Protein AF-G9K7Z4-F1 (afdb_monomer)

Solvent-accessible surface area (backbone atoms only — not comparable to full-atom values): 5133 Å² total; per-residue (Å²): 111,80,78,52,45,46,42,46,45,40,42,68,73,66,62,46,85,86,83,86,85,81,84,78,64,67,87,94,62,93,79,87,88,84,76,88,81,89,53,98,60,50,63,42,58,51,48,46,48,25,65,77,54,56,63,75,83,74,77,81,81,93,72,62,77,81,39,62,79,40,89,94,52,114

Structure (mmCIF, N/CA/C/O backbone):
data_AF-G9K7Z4-F1
#
_entry.id   AF-G9K7Z4-F1
#
loop_
_atom_site.group_PDB
_atom_site.id
_atom_site.type_symbol
_atom_site.label_atom_id
_atom_site.label_alt_id
_atom_site.label_comp_id
_atom_site.label_asym_id
_atom_site.label_entity_id
_atom_site.label_seq_id
_atom_site.pdbx_PDB_ins_code
_atom_site.Cartn_x
_atom_site.Cartn_y
_atom_site.Cartn_z
_atom_site.occupancy
_atom_site.B_iso_or_equiv
_atom_site.auth_seq_id
_atom_site.auth_comp_id
_atom_site.auth_asym_id
_atom_site.auth_atom_id
_atom_site.pdbx_PDB_model_num
ATOM 1 N N . THR A 1 1 ? 5.912 -10.436 7.017 1.00 70.19 1 THR A N 1
ATOM 2 C CA . THR A 1 1 ? 6.943 -9.384 7.228 1.00 70.19 1 THR A CA 1
ATOM 3 C C . THR A 1 1 ? 6.267 -8.218 7.921 1.00 70.19 1 THR A C 1
ATOM 5 O O . THR A 1 1 ? 5.048 -8.198 7.917 1.00 70.19 1 THR A O 1
ATOM 8 N N . TRP A 1 2 ? 6.971 -7.242 8.501 1.00 80.31 2 TRP A N 1
ATOM 9 C CA . TRP A 1 2 ? 6.287 -6.094 9.133 1.00 80.31 2 TRP A CA 1
ATOM 10 C C . TRP A 1 2 ? 5.381 -5.316 8.152 1.00 80.31 2 TRP A C 1
ATOM 12 O O . TRP A 1 2 ? 4.372 -4.756 8.556 1.00 80.31 2 TRP A O 1
ATOM 22 N N . LEU A 1 3 ? 5.678 -5.378 6.850 1.00 83.31 3 LEU A N 1
ATOM 23 C CA . LEU A 1 3 ? 4.884 -4.771 5.779 1.00 83.31 3 LEU A CA 1
ATOM 24 C C . LEU A 1 3 ? 3.456 -5.345 5.656 1.00 83.31 3 LEU A C 1
ATOM 26 O O . LEU A 1 3 ? 2.571 -4.674 5.139 1.00 83.31 3 LEU A O 1
ATOM 30 N N . THR A 1 4 ? 3.189 -6.556 6.165 1.00 85.81 4 THR A N 1
ATOM 31 C CA . THR A 1 4 ? 1.825 -7.121 6.193 1.00 85.81 4 THR A CA 1
ATOM 32 C C . THR A 1 4 ? 0.989 -6.590 7.362 1.00 85.81 4 THR A C 1
ATOM 34 O O . THR A 1 4 ? -0.216 -6.835 7.411 1.00 85.81 4 THR A O 1
ATOM 37 N N . LEU A 1 5 ? 1.601 -5.869 8.312 1.00 87.50 5 LEU A N 1
ATOM 38 C CA . LEU A 1 5 ? 0.920 -5.348 9.498 1.00 87.50 5 LEU A CA 1
ATOM 39 C C . LEU A 1 5 ? -0.213 -4.375 9.133 1.00 87.50 5 LEU A C 1
ATOM 41 O O . LEU A 1 5 ? -1.293 -4.537 9.689 1.00 87.50 5 LEU A O 1
ATOM 45 N N . PRO A 1 6 ? -0.058 -3.435 8.180 1.00 85.50 6 PRO A N 1
ATOM 46 C CA . PRO A 1 6 ? -1.170 -2.588 7.738 1.00 85.50 6 PRO A CA 1
ATOM 47 C C . PRO A 1 6 ? -2.385 -3.320 7.201 1.00 85.50 6 PRO A C 1
ATOM 49 O O . PRO A 1 6 ? -3.507 -2.884 7.444 1.00 85.50 6 PRO A O 1
ATOM 52 N N . VAL A 1 7 ? -2.173 -4.438 6.511 1.00 88.19 7 VAL A N 1
ATOM 53 C CA . VAL A 1 7 ? -3.284 -5.248 6.012 1.00 88.19 7 VAL A CA 1
ATOM 54 C C . VAL A 1 7 ? -4.006 -5.926 7.166 1.00 88.19 7 VAL A C 1
ATOM 56 O O . VAL A 1 7 ? -5.222 -5.807 7.269 1.00 88.19 7 VAL A O 1
ATOM 59 N N . ALA A 1 8 ? -3.265 -6.532 8.096 1.00 90.31 8 ALA A N 1
ATOM 60 C CA . ALA A 1 8 ? -3.852 -7.119 9.299 1.00 90.31 8 ALA A CA 1
ATOM 61 C C . ALA A 1 8 ? -4.572 -6.073 10.172 1.00 90.31 8 ALA A C 1
ATOM 63 O O . ALA A 1 8 ? -5.651 -6.331 10.699 1.00 90.31 8 ALA A O 1
ATOM 64 N N . LEU A 1 9 ? -4.007 -4.874 10.306 1.00 90.88 9 LEU A N 1
ATOM 65 C CA . LEU A 1 9 ? -4.597 -3.796 11.091 1.00 90.88 9 LEU A CA 1
ATOM 66 C C . LEU A 1 9 ? -5.917 -3.319 10.466 1.00 90.88 9 LEU A C 1
ATOM 68 O O . LEU A 1 9 ? -6.925 -3.234 11.162 1.00 90.88 9 LEU A O 1
ATOM 72 N N . LEU A 1 10 ? -5.937 -3.046 9.159 1.00 90.88 10 LEU A N 1
ATOM 73 C CA . LEU A 1 10 ? -7.151 -2.605 8.471 1.00 90.88 10 LEU A CA 1
ATOM 74 C C . LEU A 1 10 ? -8.218 -3.701 8.431 1.00 90.88 10 LEU A C 1
ATOM 76 O O . LEU A 1 10 ? -9.341 -3.474 8.874 1.00 90.88 10 LEU A O 1
ATOM 80 N N . GLU A 1 11 ? -7.883 -4.874 7.902 1.00 92.25 11 GLU A N 1
ATOM 81 C CA . GLU A 1 11 ? -8.889 -5.886 7.573 1.00 92.25 11 GLU A CA 1
ATOM 82 C C . GLU A 1 11 ? -9.267 -6.743 8.781 1.00 92.25 11 GLU A C 1
ATOM 84 O O . GLU A 1 11 ? -10.448 -7.001 8.999 1.00 92.25 11 GLU A O 1
ATOM 89 N N . THR A 1 12 ? -8.291 -7.146 9.599 1.00 91.06 12 THR A N 1
ATOM 90 C CA . THR A 1 12 ? -8.536 -8.046 10.735 1.00 91.06 12 THR A CA 1
ATOM 91 C C . THR A 1 12 ? -8.920 -7.286 11.998 1.00 91.06 12 THR A C 1
ATOM 93 O O . THR A 1 12 ? -9.874 -7.671 12.666 1.00 91.06 12 THR A O 1
ATOM 96 N N . MET A 1 13 ? -8.193 -6.220 12.355 1.00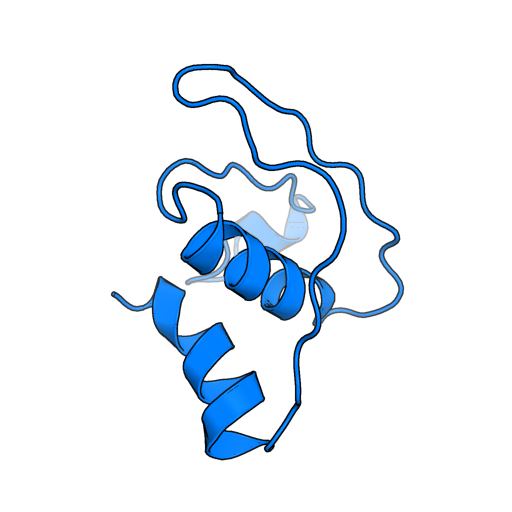 92.38 13 MET A N 1
ATOM 97 C CA . MET A 1 13 ? -8.450 -5.506 13.615 1.00 92.38 13 MET A CA 1
ATOM 98 C C . MET A 1 13 ? -9.585 -4.491 13.497 1.00 92.38 13 MET A C 1
ATOM 100 O O . MET A 1 13 ? -10.419 -4.406 14.395 1.00 92.38 13 MET A O 1
ATOM 104 N N .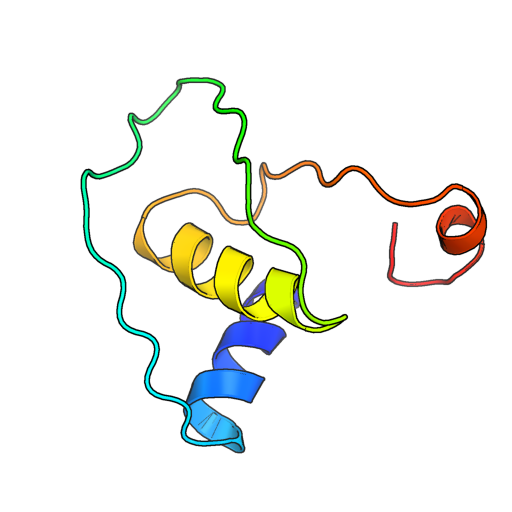 PHE A 1 14 ? -9.626 -3.722 12.407 1.00 92.69 14 PHE A N 1
ATOM 105 C CA . PHE A 1 14 ? -10.653 -2.697 12.199 1.00 92.69 14 PHE A CA 1
ATOM 106 C C . PHE A 1 14 ? -11.841 -3.168 11.350 1.00 92.69 14 PHE A C 1
ATOM 108 O O . PHE A 1 14 ? -12.797 -2.412 11.188 1.00 92.69 14 PHE A O 1
ATOM 115 N N . GLY A 1 15 ? -11.807 -4.392 10.810 1.00 93.69 15 GLY A N 1
ATOM 116 C CA . GLY A 1 15 ? -12.899 -4.938 9.997 1.00 93.69 15 GLY A CA 1
ATOM 117 C C . GLY A 1 15 ? -13.141 -4.168 8.694 1.00 93.69 15 GLY A C 1
ATOM 118 O O . GLY A 1 15 ? -14.246 -4.194 8.150 1.00 93.69 15 GLY A O 1
ATOM 119 N N . VAL A 1 16 ? -12.137 -3.438 8.198 1.00 93.19 16 VAL A N 1
ATOM 120 C CA . VAL A 1 16 ? -12.253 -2.638 6.977 1.00 93.19 16 VAL A CA 1
ATOM 121 C C . VAL A 1 16 ? -12.276 -3.566 5.771 1.00 93.19 16 VAL A C 1
ATOM 123 O O . VAL A 1 16 ? -11.334 -4.314 5.522 1.00 93.19 16 VAL A O 1
ATOM 126 N N . LYS A 1 17 ? -13.334 -3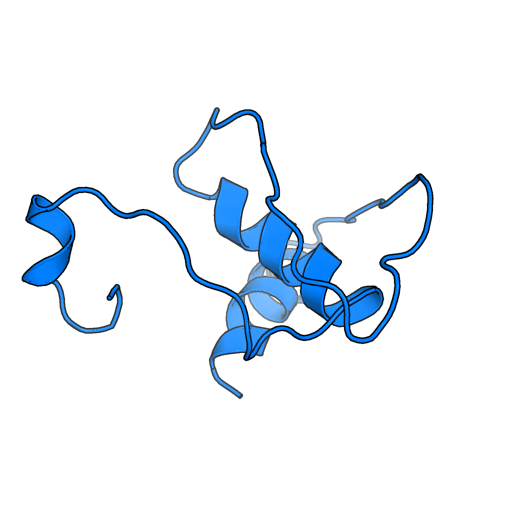.468 4.963 1.00 93.25 17 LYS A N 1
ATOM 127 C CA . LYS A 1 17 ? -13.406 -4.149 3.669 1.00 93.25 17 LYS A CA 1
ATOM 128 C C . LYS A 1 17 ? -12.720 -3.308 2.593 1.00 93.25 17 LYS A C 1
ATOM 130 O O . LYS A 1 17 ? -13.273 -2.299 2.156 1.00 93.25 17 LYS A O 1
ATOM 135 N N . VAL A 1 18 ? -11.549 -3.742 2.126 1.00 91.62 18 VAL A N 1
ATOM 136 C CA . VAL A 1 18 ? -10.838 -3.090 1.015 1.00 91.62 18 VAL A CA 1
ATOM 137 C C . VAL A 1 18 ? -11.264 -3.706 -0.319 1.00 91.62 18 VAL A C 1
ATOM 139 O O . VAL A 1 18 ? -11.041 -4.893 -0.566 1.00 91.62 18 VAL A O 1
ATOM 142 N N . ILE A 1 19 ? -11.858 -2.887 -1.191 1.00 93.62 19 ILE A N 1
ATOM 143 C CA . ILE A 1 19 ? -12.260 -3.264 -2.554 1.00 93.62 19 ILE A CA 1
ATOM 144 C C . ILE A 1 19 ? -11.288 -2.622 -3.542 1.00 93.62 19 ILE A C 1
ATOM 146 O O . ILE A 1 19 ? -11.029 -1.423 -3.469 1.00 93.62 19 ILE A O 1
ATOM 150 N N . ILE A 1 20 ? -10.753 -3.428 -4.457 1.00 92.50 20 ILE A N 1
ATOM 151 C CA . ILE A 1 20 ? -9.782 -3.006 -5.469 1.00 92.50 20 ILE A CA 1
ATOM 152 C C . ILE A 1 20 ? -10.342 -3.389 -6.831 1.00 92.50 20 ILE A C 1
ATOM 154 O O . ILE A 1 20 ? -10.755 -4.531 -7.026 1.00 92.50 20 ILE A O 1
ATOM 158 N N . THR A 1 21 ? -10.365 -2.430 -7.749 1.00 94.75 21 THR A N 1
ATOM 159 C CA . THR A 1 21 ? -10.924 -2.572 -9.095 1.00 94.75 21 THR A CA 1
ATOM 160 C C . THR A 1 21 ? -9.982 -1.953 -10.117 1.00 94.75 21 THR A C 1
ATOM 162 O O . THR A 1 21 ? -9.318 -0.965 -9.801 1.00 94.75 21 THR A O 1
ATOM 165 N N . GLY A 1 22 ? -9.987 -2.476 -11.341 1.00 92.81 22 GLY A N 1
ATOM 166 C CA . GLY A 1 22 ? -9.146 -2.008 -12.442 1.00 92.81 22 GLY A CA 1
ATOM 167 C C . GLY A 1 22 ? -8.197 -3.095 -12.934 1.00 92.81 22 GLY A C 1
ATOM 168 O O . GLY A 1 22 ? -8.336 -4.262 -12.561 1.00 92.81 22 GLY A O 1
ATOM 169 N N . ASP A 1 23 ? -7.251 -2.694 -13.776 1.00 90.94 23 ASP A N 1
ATOM 170 C CA . ASP A 1 23 ? -6.297 -3.606 -14.399 1.00 90.94 23 ASP A CA 1
ATOM 171 C C . ASP A 1 23 ? -5.188 -4.042 -13.431 1.00 90.94 23 ASP A C 1
ATOM 173 O O . ASP A 1 23 ? -4.822 -3.331 -12.491 1.00 90.94 23 ASP A O 1
ATOM 177 N N . ALA A 1 24 ? -4.644 -5.236 -13.672 1.00 86.31 24 ALA A N 1
ATOM 178 C CA . ALA A 1 24 ? -3.516 -5.757 -12.910 1.00 86.31 24 ALA A CA 1
ATOM 179 C C . ALA A 1 24 ? -2.202 -5.057 -13.296 1.00 86.31 24 ALA A C 1
ATOM 181 O O . ALA A 1 24 ? -2.029 -4.588 -14.421 1.00 86.31 24 ALA A O 1
ATOM 182 N N . PHE A 1 25 ? -1.242 -5.037 -12.369 1.00 88.75 25 PHE A N 1
ATOM 183 C CA . PHE A 1 25 ? 0.101 -4.541 -12.660 1.00 88.75 25 PHE A CA 1
ATOM 184 C C . PHE A 1 25 ? 0.837 -5.492 -13.610 1.00 88.75 25 PHE A C 1
ATOM 186 O O . PHE A 1 25 ? 0.753 -6.712 -13.460 1.00 88.75 25 PHE A O 1
ATOM 193 N N . VAL A 1 26 ? 1.615 -4.935 -14.541 1.00 88.25 26 VAL A N 1
ATOM 194 C CA . VAL A 1 26 ? 2.483 -5.716 -15.432 1.00 88.25 26 VAL A CA 1
ATOM 195 C C . VAL A 1 26 ? 3.751 -6.130 -14.669 1.00 88.25 26 VAL A C 1
ATOM 197 O O . VAL A 1 26 ? 4.508 -5.261 -14.219 1.00 88.25 26 VAL A O 1
ATOM 200 N N . PRO A 1 27 ? 4.019 -7.437 -14.486 1.00 83.62 27 PRO A N 1
ATOM 201 C CA . PRO A 1 27 ? 5.217 -7.886 -13.788 1.00 83.62 27 PRO A CA 1
ATOM 202 C C . PRO A 1 27 ? 6.496 -7.455 -14.516 1.00 83.62 27 PRO A C 1
ATOM 204 O O . PRO A 1 27 ? 6.606 -7.586 -15.731 1.00 83.62 27 PRO A O 1
ATOM 207 N N . GLY A 1 28 ? 7.492 -6.984 -13.764 1.00 83.88 28 GLY A N 1
ATOM 208 C CA . GLY A 1 28 ? 8.804 -6.601 -14.303 1.00 83.88 28 GLY A CA 1
ATOM 209 C C . GLY A 1 28 ? 8.910 -5.155 -14.797 1.00 83.88 28 GLY A C 1
ATOM 210 O O . GLY A 1 28 ? 10.024 -4.674 -15.011 1.00 83.88 28 GLY A O 1
ATOM 211 N N . GLU A 1 29 ? 7.797 -4.427 -14.904 1.00 88.94 29 GLU A N 1
ATOM 212 C CA . GLU A 1 29 ? 7.808 -3.014 -15.280 1.00 88.94 29 GLU A CA 1
ATOM 213 C C . GLU A 1 29 ? 7.956 -2.079 -14.073 1.00 88.94 29 GLU A C 1
ATOM 215 O O . GLU A 1 29 ? 7.505 -2.354 -12.958 1.00 88.94 29 GLU A O 1
ATOM 220 N N . ARG A 1 30 ? 8.591 -0.922 -14.299 1.00 88.44 30 ARG A N 1
ATOM 221 C CA . ARG A 1 30 ? 8.681 0.145 -13.296 1.00 88.44 30 ARG A CA 1
ATOM 222 C C . ARG A 1 30 ? 7.453 1.034 -13.418 1.00 88.44 30 ARG A C 1
ATOM 224 O O . ARG A 1 30 ? 7.302 1.738 -14.408 1.00 88.44 30 ARG A O 1
ATOM 231 N N . SER A 1 31 ? 6.614 1.022 -12.391 1.00 88.88 31 SER A N 1
ATOM 232 C CA . SER A 1 31 ? 5.388 1.821 -12.340 1.00 88.88 31 SER A CA 1
ATOM 233 C C . SER A 1 31 ? 5.536 3.013 -11.394 1.00 88.88 31 SER A C 1
ATOM 235 O O . SER A 1 31 ? 6.156 2.898 -10.336 1.00 88.88 31 SER A O 1
ATOM 237 N N . VAL A 1 32 ? 4.931 4.149 -11.750 1.00 91.56 32 VAL A N 1
ATOM 238 C CA . VAL A 1 32 ? 4.720 5.283 -10.836 1.00 91.56 32 VAL A CA 1
ATOM 239 C C . VAL A 1 32 ? 3.250 5.295 -10.443 1.00 91.56 32 VAL A C 1
ATOM 241 O O . VAL A 1 32 ? 2.379 5.429 -11.296 1.00 91.56 32 VAL A O 1
ATOM 244 N N . ILE A 1 33 ? 2.977 5.151 -9.148 1.00 90.44 33 ILE A N 1
ATOM 245 C CA . ILE A 1 33 ? 1.615 5.156 -8.610 1.00 90.44 33 ILE A CA 1
ATOM 246 C C . ILE A 1 33 ? 1.318 6.557 -8.084 1.00 90.44 33 ILE A C 1
ATOM 248 O O . ILE A 1 33 ? 1.982 7.034 -7.164 1.00 90.44 33 ILE A O 1
ATOM 252 N N . ILE A 1 34 ? 0.307 7.206 -8.658 1.00 91.88 34 ILE A N 1
ATOM 253 C CA . ILE A 1 34 ? -0.193 8.505 -8.206 1.00 91.88 34 ILE A CA 1
ATOM 254 C C . ILE A 1 34 ? -1.525 8.272 -7.506 1.00 91.88 34 ILE A C 1
ATOM 256 O O . ILE A 1 34 ? -2.415 7.619 -8.046 1.00 91.88 34 ILE A O 1
ATOM 260 N N . MET A 1 35 ? -1.660 8.803 -6.296 1.00 91.44 35 MET A N 1
ATOM 261 C CA . MET A 1 35 ? -2.862 8.643 -5.491 1.00 91.44 35 MET A CA 1
ATOM 262 C C . MET A 1 35 ? -3.276 9.948 -4.838 1.00 91.44 35 MET A C 1
ATOM 264 O O . MET A 1 35 ? -2.439 10.769 -4.462 1.00 91.44 35 MET A O 1
ATOM 268 N N . ASN A 1 36 ? -4.583 10.108 -4.664 1.00 91.62 36 ASN A N 1
ATOM 269 C CA . ASN A 1 36 ? -5.121 11.171 -3.832 1.00 91.62 36 ASN A CA 1
ATOM 270 C C . ASN A 1 36 ? -4.681 10.938 -2.381 1.00 91.62 36 ASN A C 1
ATOM 272 O O . ASN A 1 36 ? -4.869 9.841 -1.859 1.00 91.62 36 ASN A O 1
ATOM 276 N N . HIS A 1 37 ? -4.115 11.967 -1.740 1.00 90.56 37 HIS A N 1
ATOM 277 C CA . HIS A 1 37 ? -3.617 11.883 -0.367 1.00 90.56 37 HIS A CA 1
ATOM 278 C C . HIS A 1 37 ? -4.498 12.690 0.598 1.00 90.56 37 HIS A C 1
ATOM 280 O O . HIS A 1 37 ? -4.206 13.842 0.922 1.00 90.56 37 HIS A O 1
ATOM 286 N N . ARG A 1 38 ? -5.626 12.108 1.010 1.00 91.75 38 ARG A N 1
ATOM 287 C CA . ARG A 1 38 ? -6.602 12.749 1.904 1.00 91.75 38 ARG A CA 1
ATOM 288 C C . ARG A 1 38 ? -6.236 12.576 3.374 1.00 91.75 38 ARG A C 1
ATOM 290 O O . ARG A 1 38 ? -6.582 13.432 4.186 1.00 91.75 38 ARG A O 1
ATOM 297 N N . THR A 1 39 ? -5.579 11.475 3.739 1.00 89.12 39 THR A N 1
ATOM 298 C CA . THR A 1 39 ? -5.273 11.149 5.135 1.00 89.12 39 THR A CA 1
ATOM 299 C C . THR A 1 39 ? -3.867 10.596 5.311 1.00 89.12 39 THR A C 1
ATOM 301 O O . THR A 1 39 ? -3.273 9.992 4.423 1.00 89.12 39 THR A O 1
ATOM 304 N N . ARG A 1 40 ? -3.348 10.698 6.538 1.00 84.81 40 ARG A N 1
ATOM 305 C CA . ARG A 1 40 ? -2.069 10.074 6.909 1.00 84.81 40 ARG A CA 1
ATOM 306 C C . ARG A 1 40 ? -2.087 8.544 6.840 1.00 84.81 40 ARG A C 1
ATOM 308 O O . ARG A 1 40 ? -1.034 7.956 7.031 1.00 84.81 40 ARG A O 1
ATOM 315 N N . MET A 1 41 ? -3.236 7.906 6.610 1.00 84.31 41 MET A N 1
ATOM 316 C CA . MET A 1 41 ? -3.389 6.448 6.545 1.00 84.31 41 MET A CA 1
ATOM 317 C C . MET A 1 41 ? -3.475 5.907 5.115 1.00 84.31 41 MET A C 1
ATOM 319 O O . MET A 1 41 ? -3.596 4.700 4.934 1.00 84.31 41 MET A O 1
ATOM 323 N N . ASP A 1 42 ? -3.384 6.757 4.090 1.00 88.56 42 ASP A N 1
ATOM 324 C CA . ASP A 1 42 ? -3.619 6.326 2.702 1.00 88.56 42 ASP A CA 1
ATOM 325 C C . ASP A 1 42 ? -2.617 5.256 2.226 1.00 88.56 42 ASP A C 1
ATOM 327 O O . ASP A 1 42 ? -2.951 4.381 1.429 1.00 88.56 42 ASP A O 1
ATOM 331 N N . TRP A 1 43 ? -1.408 5.249 2.793 1.00 85.56 43 TRP A N 1
ATOM 332 C CA . TRP A 1 43 ? -0.398 4.218 2.541 1.00 85.56 43 TRP A CA 1
ATOM 333 C C . TRP A 1 43 ? -0.821 2.817 3.016 1.00 85.56 43 TRP A C 1
ATOM 335 O O . TRP A 1 43 ? -0.402 1.829 2.417 1.00 85.56 43 TRP A O 1
ATOM 345 N N . LEU A 1 44 ? -1.703 2.696 4.017 1.00 88.88 44 LEU A N 1
ATOM 346 C CA . LEU A 1 44 ? -2.236 1.397 4.450 1.00 88.88 44 LEU A CA 1
ATOM 347 C C . LEU A 1 44 ? -3.110 0.756 3.351 1.00 88.88 44 LEU A C 1
ATOM 349 O O . LEU A 1 44 ? -3.114 -0.467 3.179 1.00 88.88 44 LEU A O 1
ATOM 353 N N . PHE A 1 45 ? -3.820 1.577 2.570 1.00 90.00 45 PHE A N 1
ATOM 354 C CA . PHE A 1 45 ? -4.594 1.119 1.412 1.00 90.00 45 PHE A CA 1
ATOM 355 C C . PHE A 1 45 ? -3.686 0.769 0.228 1.00 90.00 45 PHE A C 1
ATOM 357 O O . PHE A 1 45 ? -3.927 -0.236 -0.443 1.00 90.00 45 PHE A O 1
ATOM 364 N N . LEU A 1 46 ? -2.605 1.533 0.009 1.00 90.50 46 LEU A N 1
ATOM 365 C CA . LEU A 1 46 ? -1.590 1.201 -0.999 1.00 90.50 46 LEU A CA 1
ATOM 366 C C . LEU A 1 46 ? -1.030 -0.204 -0.774 1.00 90.50 46 LEU A C 1
ATOM 368 O O . LEU A 1 46 ? -0.975 -1.010 -1.698 1.00 90.50 46 LEU A O 1
ATOM 372 N N . TRP A 1 47 ? -0.638 -0.510 0.460 1.00 91.06 47 TRP A N 1
ATOM 373 C CA . TRP A 1 47 ? -0.029 -1.793 0.795 1.00 91.06 47 TRP A CA 1
ATOM 374 C C . TRP A 1 47 ? -0.997 -2.969 0.671 1.00 91.06 47 TRP A C 1
ATOM 376 O O . TRP A 1 47 ? -0.590 -4.030 0.207 1.00 91.06 47 TRP A O 1
ATOM 386 N N . ASN A 1 48 ? -2.287 -2.775 0.963 1.00 91.62 48 ASN A N 1
ATOM 387 C CA . ASN A 1 48 ? -3.318 -3.763 0.626 1.00 91.62 48 ASN A CA 1
ATOM 388 C C . ASN A 1 48 ? -3.350 -4.079 -0.875 1.00 91.62 48 ASN A C 1
ATOM 390 O O . ASN A 1 48 ? -3.442 -5.243 -1.267 1.00 91.62 48 ASN A O 1
ATOM 394 N N . CYS A 1 49 ? -3.245 -3.048 -1.716 1.00 91.25 49 CYS A N 1
ATOM 395 C CA . CYS A 1 49 ? -3.219 -3.216 -3.163 1.00 91.25 49 CYS A CA 1
ATOM 396 C C . CYS A 1 49 ? -1.958 -3.929 -3.642 1.00 91.25 49 CYS A C 1
ATOM 398 O O . CYS A 1 49 ? -2.047 -4.940 -4.342 1.00 91.25 49 CYS A O 1
ATOM 400 N N . LEU A 1 50 ? -0.792 -3.470 -3.192 1.00 90.94 50 LEU A N 1
ATOM 401 C C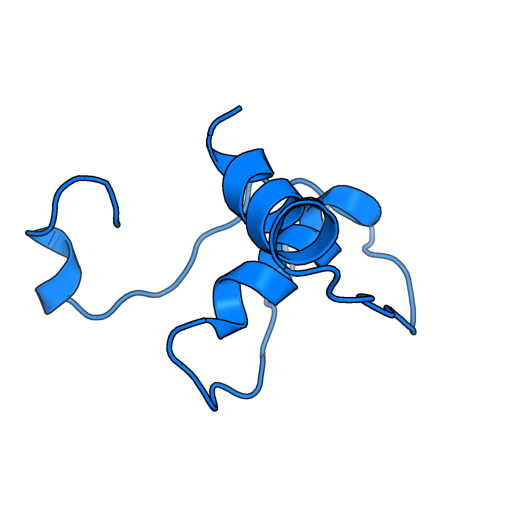A . LEU A 1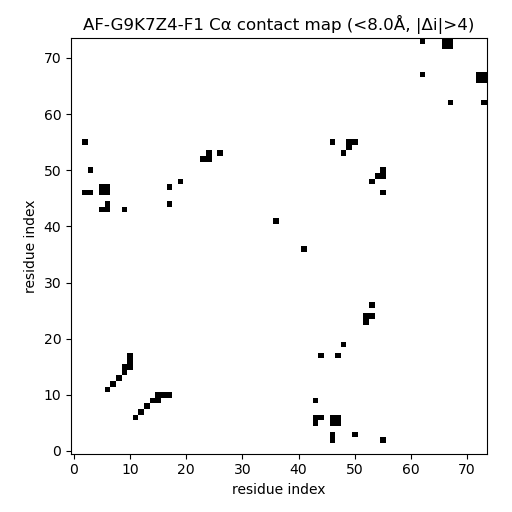 50 ? 0.480 -4.073 -3.569 1.00 90.94 50 LEU A CA 1
ATOM 402 C C . LEU A 1 50 ? 0.606 -5.512 -3.072 1.00 90.94 50 LEU A C 1
ATOM 404 O O . LEU A 1 50 ? 1.178 -6.321 -3.784 1.00 90.94 50 LEU A O 1
ATOM 408 N N . MET A 1 51 ? 0.037 -5.876 -1.919 1.00 89.94 51 MET A N 1
ATOM 409 C CA . MET A 1 51 ? 0.022 -7.274 -1.472 1.00 89.94 51 MET A CA 1
ATOM 410 C C . MET A 1 51 ? -0.756 -8.211 -2.393 1.00 89.94 51 MET A C 1
ATOM 412 O O . MET A 1 51 ? -0.395 -9.380 -2.496 1.00 89.94 51 MET A O 1
ATOM 416 N N . ARG A 1 52 ? -1.849 -7.735 -2.996 1.00 88.62 52 ARG A N 1
ATOM 417 C CA . ARG A 1 52 ? -2.750 -8.573 -3.802 1.00 88.62 52 ARG A CA 1
ATOM 418 C C . ARG A 1 52 ? -2.367 -8.605 -5.275 1.00 88.62 52 ARG A C 1
ATOM 420 O O . ARG A 1 52 ? -2.596 -9.616 -5.927 1.00 88.62 52 ARG A O 1
ATOM 427 N N . TYR A 1 53 ? -1.799 -7.514 -5.782 1.00 89.06 53 TYR A N 1
ATOM 428 C CA . TYR A 1 53 ? -1.609 -7.323 -7.219 1.00 89.06 53 TYR A CA 1
ATOM 429 C C . TYR A 1 53 ? -0.165 -6.984 -7.622 1.00 89.06 53 TYR A C 1
ATOM 431 O O . TYR A 1 53 ? 0.106 -6.863 -8.812 1.00 89.06 53 TYR A O 1
ATOM 439 N N . SER A 1 54 ? 0.778 -6.829 -6.683 1.00 88.94 54 SER A N 1
ATOM 440 C CA . SER A 1 54 ? 2.168 -6.459 -6.994 1.00 88.94 54 SER A CA 1
ATOM 441 C C . SER A 1 54 ? 3.175 -6.978 -5.947 1.00 88.94 54 SER A C 1
ATOM 443 O O . SER A 1 54 ? 2.919 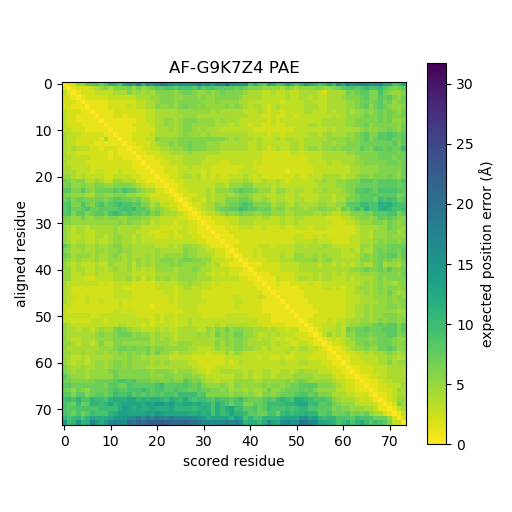-7.943 -5.228 1.00 88.94 54 SER A O 1
ATOM 445 N N . TYR A 1 55 ? 4.356 -6.361 -5.872 1.00 86.19 55 TYR A N 1
ATOM 446 C CA . TYR A 1 55 ? 5.404 -6.681 -4.906 1.00 86.19 55 TYR A CA 1
ATOM 447 C C . TYR A 1 55 ? 5.518 -5.594 -3.839 1.00 86.19 55 TYR A C 1
ATOM 449 O O . TYR A 1 55 ? 6.132 -4.554 -4.063 1.00 86.19 55 TYR A O 1
ATOM 457 N N . LEU A 1 56 ? 5.041 -5.894 -2.632 1.00 85.50 56 LEU A N 1
ATOM 458 C CA . LEU A 1 56 ? 5.155 -5.040 -1.439 1.00 85.50 56 LEU A CA 1
ATOM 459 C C . LEU A 1 56 ? 6.592 -4.854 -0.911 1.00 85.50 56 LEU A C 1
ATOM 461 O O . LEU A 1 56 ? 6.790 -4.421 0.207 1.00 85.50 56 LEU A O 1
ATOM 465 N N . ARG A 1 57 ? 7.634 -5.302 -1.606 1.00 84.19 57 ARG A N 1
ATOM 466 C CA . ARG A 1 57 ? 9.021 -5.100 -1.135 1.00 84.19 57 ARG A CA 1
ATOM 467 C C . ARG A 1 57 ? 9.824 -4.180 -2.036 1.00 84.19 57 ARG A C 1
ATOM 469 O O . ARG A 1 57 ? 10.983 -3.906 -1.737 1.00 84.19 57 ARG A O 1
ATOM 476 N N . LEU A 1 58 ? 9.252 -3.797 -3.173 1.00 86.31 58 LEU A N 1
ATOM 477 C CA . LEU A 1 58 ? 9.943 -3.064 -4.229 1.00 86.31 58 LEU A CA 1
ATOM 478 C C . LEU A 1 58 ? 9.466 -1.613 -4.322 1.00 86.31 58 LEU A C 1
ATOM 480 O O . LEU A 1 58 ? 10.027 -0.839 -5.101 1.00 86.31 58 LEU A O 1
ATOM 484 N N . GLU A 1 59 ? 8.454 -1.229 -3.548 1.00 86.88 59 GLU A N 1
ATOM 485 C CA . GLU A 1 59 ? 7.936 0.125 -3.531 1.00 86.88 59 GLU A CA 1
ATOM 486 C C . GLU A 1 59 ? 8.948 1.110 -2.950 1.00 86.88 59 GLU A C 1
ATOM 488 O O . GLU A 1 59 ? 9.670 0.845 -1.989 1.00 86.88 59 GLU A O 1
ATOM 493 N N . LYS A 1 60 ? 8.977 2.297 -3.549 1.00 88.44 60 LYS A N 1
ATOM 494 C CA . LYS A 1 60 ? 9.700 3.455 -3.036 1.00 88.44 60 LYS A CA 1
ATOM 495 C C . LYS A 1 60 ? 8.695 4.578 -2.883 1.00 88.44 60 LYS A C 1
ATOM 497 O O . LYS A 1 60 ? 8.020 4.932 -3.846 1.00 88.44 60 LYS A O 1
ATOM 502 N N . ILE A 1 61 ? 8.590 5.114 -1.674 1.00 87.75 61 ILE A N 1
ATOM 503 C CA . ILE A 1 61 ? 7.622 6.157 -1.340 1.00 87.75 61 ILE A CA 1
ATOM 504 C C . ILE A 1 61 ? 8.373 7.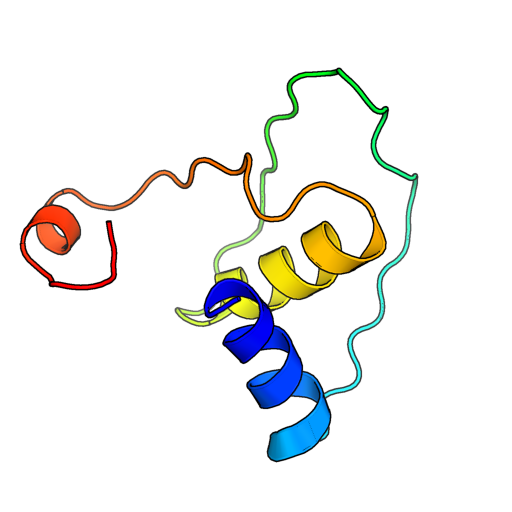476 -1.180 1.00 87.75 61 ILE A C 1
ATOM 506 O O . ILE A 1 61 ? 9.368 7.556 -0.459 1.00 87.75 61 ILE A O 1
ATOM 510 N N . CYS A 1 62 ? 7.898 8.524 -1.847 1.00 88.38 62 CYS A N 1
ATOM 511 C CA . CYS A 1 62 ? 8.417 9.871 -1.647 1.00 88.38 62 CYS A CA 1
ATOM 512 C C . CYS A 1 62 ? 7.914 10.418 -0.304 1.00 88.38 62 CYS A C 1
ATOM 514 O O . CYS A 1 62 ? 6.721 10.668 -0.136 1.00 88.38 62 CYS A O 1
ATOM 516 N N . LEU A 1 63 ? 8.828 10.613 0.647 1.00 86.88 63 LEU A N 1
ATOM 517 C CA . LEU A 1 63 ? 8.529 11.131 1.982 1.00 86.88 63 LEU A CA 1
ATOM 518 C C . LEU A 1 63 ? 9.048 12.562 2.151 1.00 86.88 63 LEU A C 1
ATOM 520 O O . LEU A 1 63 ? 10.025 12.975 1.523 1.00 86.88 63 LEU A O 1
ATOM 524 N N . LYS A 1 64 ? 8.401 13.328 3.038 1.00 87.25 64 LYS A N 1
ATOM 525 C CA . LYS A 1 64 ? 8.906 14.643 3.458 1.00 87.25 64 LYS A CA 1
ATOM 526 C C . LYS A 1 64 ? 10.236 14.478 4.191 1.00 87.25 64 LYS A C 1
ATOM 528 O O . LYS A 1 64 ? 10.389 13.560 4.991 1.00 87.25 64 LYS A O 1
ATOM 533 N N . ALA A 1 65 ? 11.156 15.421 3.990 1.00 87.94 65 ALA A N 1
ATOM 534 C CA . ALA A 1 65 ? 12.492 15.376 4.587 1.00 87.94 65 ALA A CA 1
ATOM 535 C C . ALA A 1 65 ? 12.478 15.257 6.123 1.00 87.94 65 ALA A C 1
ATOM 537 O O . ALA A 1 65 ? 13.326 14.575 6.690 1.00 87.94 65 ALA A O 1
ATOM 538 N N . SER A 1 66 ? 11.487 15.859 6.789 1.00 85.19 66 SER A N 1
ATOM 539 C CA . SER A 1 66 ? 11.325 15.784 8.246 1.00 85.19 66 SER A CA 1
ATOM 540 C C . SER A 1 66 ? 11.072 14.371 8.776 1.00 85.19 66 SER A C 1
ATOM 542 O O . SER A 1 66 ? 11.295 14.132 9.956 1.00 85.19 66 SER A O 1
ATOM 544 N N . LEU A 1 67 ? 10.615 13.435 7.937 1.00 83.62 67 LEU A N 1
ATOM 545 C CA . LEU A 1 67 ? 10.391 12.044 8.341 1.00 83.62 67 LEU A CA 1
ATOM 546 C C . LEU A 1 67 ? 11.678 11.217 8.361 1.00 83.62 67 LEU A C 1
ATOM 548 O O . LEU A 1 67 ? 11.712 10.193 9.025 1.00 83.62 67 LEU A O 1
ATOM 552 N N . LYS A 1 68 ? 12.762 11.691 7.732 1.00 83.44 68 LYS A N 1
ATOM 553 C CA . LYS A 1 68 ? 14.051 10.979 7.692 1.00 83.44 68 LYS A CA 1
ATOM 554 C C . LYS A 1 68 ? 14.661 10.749 9.083 1.00 83.44 68 LYS A C 1
ATOM 556 O O . LYS A 1 68 ? 15.497 9.870 9.250 1.00 83.44 68 LYS A O 1
ATOM 561 N N . SER A 1 69 ? 14.289 11.559 10.073 1.00 83.44 69 SER A N 1
ATOM 562 C CA . SER A 1 69 ? 14.765 11.424 11.453 1.00 83.44 69 SER A CA 1
ATOM 563 C C . SER A 1 69 ? 13.893 10.513 12.322 1.00 83.44 69 SER A C 1
ATOM 565 O O . SER A 1 69 ? 14.245 10.281 13.478 1.00 83.44 69 SER A O 1
ATOM 567 N N . VAL A 1 70 ? 12.764 10.005 11.812 1.00 82.00 70 VAL A N 1
ATOM 568 C CA . VAL A 1 70 ? 11.834 9.177 12.588 1.00 82.00 70 VAL A CA 1
ATOM 569 C C . VAL A 1 70 ? 12.157 7.694 12.371 1.00 82.00 70 VAL A C 1
ATOM 571 O O . VAL A 1 70 ? 12.036 7.200 11.249 1.00 82.00 70 VAL A O 1
ATOM 574 N N . PRO A 1 71 ? 12.525 6.944 13.425 1.00 75.88 71 PRO A N 1
ATOM 575 C CA . PRO A 1 71 ? 12.849 5.531 13.284 1.00 75.88 71 PRO A CA 1
ATOM 576 C C . PRO A 1 71 ? 11.626 4.730 12.820 1.00 75.88 71 PRO A C 1
ATOM 578 O O . PRO A 1 71 ? 10.519 4.903 13.329 1.00 75.88 71 PRO A O 1
ATOM 581 N N . GLY A 1 72 ? 11.839 3.839 11.851 1.00 69.88 72 GLY A N 1
ATOM 582 C CA . GLY A 1 72 ? 10.803 2.962 11.293 1.00 69.88 72 GLY A CA 1
ATOM 583 C C . GLY A 1 72 ? 9.999 3.554 10.130 1.00 69.8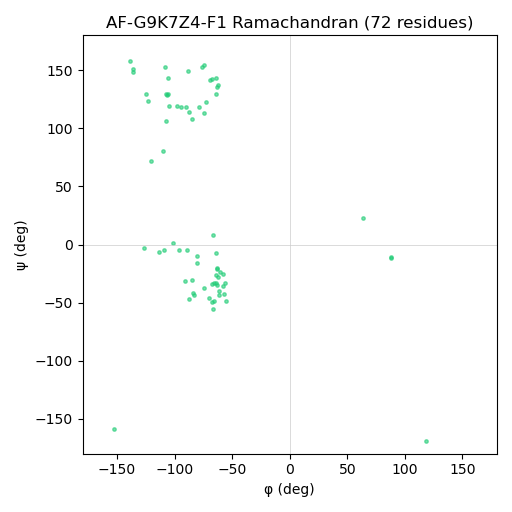8 72 GLY A C 1
ATOM 584 O O . GLY A 1 72 ? 9.319 2.798 9.440 1.00 69.88 72 GLY A O 1
ATOM 585 N N . PHE A 1 73 ? 10.106 4.859 9.861 1.00 65.19 73 PHE A N 1
ATOM 586 C CA . PHE A 1 73 ? 9.436 5.532 8.745 1.00 65.19 73 PHE A CA 1
ATOM 587 C C . PHE A 1 73 ? 10.464 6.183 7.805 1.00 65.19 73 PHE A C 1
ATOM 589 O O . PHE A 1 73 ? 10.582 7.405 7.767 1.00 65.19 73 PHE A O 1
ATOM 596 N N . GLY A 1 74 ? 11.194 5.368 7.034 1.00 52.47 74 GLY A N 1
ATOM 597 C CA . GLY A 1 74 ? 12.201 5.831 6.065 1.00 52.47 74 GLY A CA 1
ATOM 598 C C . GLY A 1 74 ? 13.564 5.215 6.303 1.00 52.47 74 GLY A C 1
ATOM 599 O O . GLY A 1 74 ? 14.412 5.904 6.905 1.00 52.47 74 GLY A O 1
#

Secondary structure (DSSP, 8-state):
-GGGHHHIIIIIIS-------SPPPPTT----------STTHHHHHHHHHHHHS-TTS------GGGGGSTT--

Sequence (74 aa):
TWLTLPVALLETMFGVKVIITGDAFVPGERSVIIMNHRTRM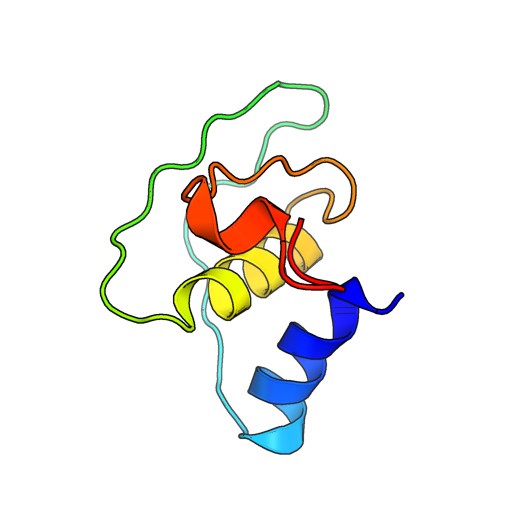DWLFLWNCLMRYSYLRLEKICLKASLKSVPGFG

InterPro domains:
  IPR002123 Phospholipid/glycerol acyltransferase [PF01553] (18-74)

Radius of gyration: 13.18 Å; Cα contacts (8 Å, |Δi|>4): 39; chains: 1; bounding box: 28×25×29 Å

Mean predicted aligned error: 4.58 Å

Foldseek 3Di:
DVLCVLVCCQCVVVVHDQDDDDDADDPPDDDDDDDDPPDPSVVSNVSVNCVVRHPSVPDDDDDDPVCVPPPPRD

pLDDT: mean 87.22, std 6.67, range [52.47, 94.75]

Organism: Mustela putorius furo (NCBI:txid9669)